Protein AF-A0A162D3U1-F1 (afdb_monomer_lite)

Secondary structure (DSSP, 8-state):
-EEEEETTEEEE------HHHHHHHHHHHHHHHHHHHHHHHHSTT-TTHHHHHHHHHHHHHHHHHHHT--SHHHHHHHHHHHHHHH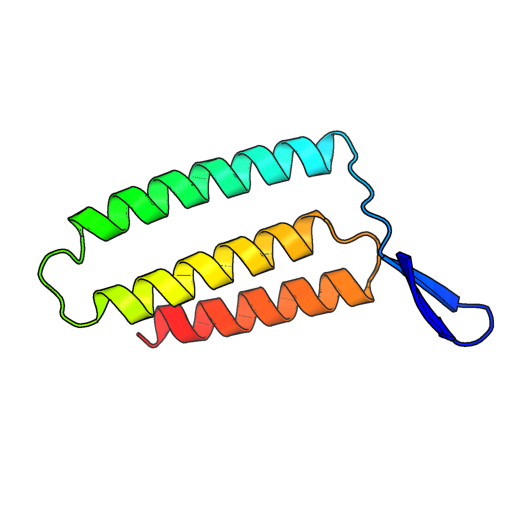HHHHT-

Radius of gyration: 15.91 Å; chains: 1; bounding box: 34×29×45 Å

Sequence (92 aa):
YEWMVLGDLKMEVGFMVDGLTAMMMCVVTFVSLMVHIYTIGYMDEDEGYNRFFAYISLFTFSMLMLVMSNNLLQLFFGWEAVGLVSYLLIGF

InterPro domains:
  IPR001516 NADH-Ubiquinone oxidoreductase (complex I), chain 5 N-terminal [PF00662] (3-53)
  IPR003945 NADH-quinone oxidoreductase, chain 5-like [PTHR42829] (1-92)

pLDDT: mean 77.1, std 12.66, range [47.31, 91.0]

Organism: NCBI:txid35525

Foldseek 3Di:
DQPDDDPPDGPDLDQPPDPVLVVQLVVLVVVLVVVLVVLCVVCVPPPCSVVLSVLSVQLSVLSNQLSRDPDPVSVVSSVVSNVVSVVVNVVD

Structure (mmCIF, N/CA/C/O backbone):
data_AF-A0A162D3U1-F1
#
_entry.id   AF-A0A162D3U1-F1
#
loop_
_atom_site.group_PDB
_atom_site.id
_atom_site.type_symbol
_atom_site.label_atom_id
_atom_site.label_alt_id
_atom_site.label_comp_id
_atom_site.label_asym_id
_atom_site.label_entity_id
_atom_site.label_seq_id
_atom_site.pdbx_PDB_ins_code
_atom_site.Cartn_x
_atom_site.Cartn_y
_atom_site.Cartn_z
_atom_site.occupancy
_atom_site.B_iso_or_equiv
_atom_site.auth_seq_id
_atom_site.auth_comp_id
_atom_site.auth_asym_id
_atom_site.auth_atom_id
_atom_site.pdbx_PDB_model_num
ATOM 1 N N . TYR A 1 1 ? -16.661 -7.931 9.533 1.00 47.31 1 TYR A N 1
ATOM 2 C CA . TYR A 1 1 ? -16.638 -9.401 9.354 1.00 47.31 1 TYR A CA 1
ATOM 3 C C . TYR A 1 1 ? -15.828 -9.977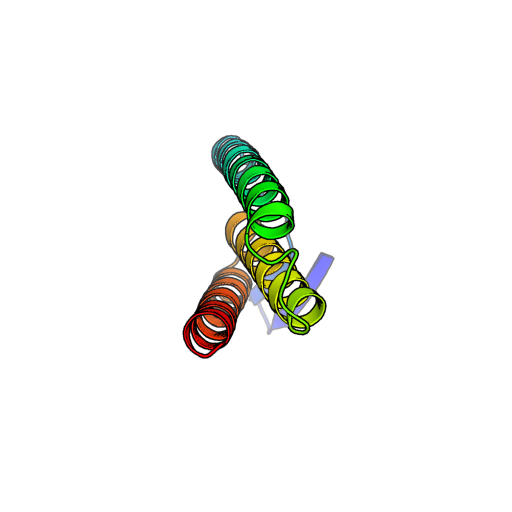 10.510 1.00 47.31 1 TYR A C 1
ATOM 5 O O . TYR A 1 1 ? -14.723 -9.494 10.734 1.00 47.31 1 TYR A O 1
ATOM 13 N N . GLU A 1 2 ? -16.369 -10.922 11.288 1.00 51.56 2 GLU A N 1
ATOM 14 C CA . GLU A 1 2 ? -15.603 -11.611 12.346 1.00 51.56 2 GLU A CA 1
ATOM 15 C C . GLU A 1 2 ? -14.533 -12.483 11.677 1.00 51.56 2 GLU A C 1
ATOM 17 O O . GLU A 1 2 ? -14.857 -13.422 10.954 1.00 51.56 2 GLU A O 1
ATOM 22 N N . TRP A 1 3 ? -13.259 -12.125 11.841 1.00 53.09 3 TRP A N 1
ATOM 23 C CA . TRP A 1 3 ? -12.148 -12.832 11.197 1.00 53.09 3 TRP A CA 1
ATOM 24 C C . TRP A 1 3 ? -11.686 -14.023 12.035 1.00 53.09 3 TRP A C 1
ATOM 26 O O . TRP A 1 3 ? -11.319 -15.058 11.484 1.00 53.09 3 TRP A O 1
ATOM 36 N N . MET A 1 4 ? -11.752 -13.908 13.364 1.00 48.84 4 MET A N 1
ATOM 37 C CA . MET A 1 4 ? -11.444 -15.001 14.284 1.00 48.84 4 MET A CA 1
ATOM 38 C C . MET A 1 4 ? -12.063 -14.727 15.661 1.00 48.84 4 MET A C 1
ATOM 40 O O . MET A 1 4 ? -11.975 -13.611 16.172 1.00 48.84 4 MET A O 1
ATOM 44 N N . VAL A 1 5 ? -12.658 -15.747 16.279 1.00 53.00 5 VAL A N 1
ATOM 45 C CA . VAL A 1 5 ? -13.134 -15.702 17.670 1.00 53.00 5 VAL A CA 1
ATOM 46 C C . VAL A 1 5 ? -12.287 -16.675 18.480 1.00 53.00 5 VAL A C 1
ATOM 48 O O . VAL A 1 5 ? -12.256 -17.869 18.184 1.00 53.00 5 VAL A O 1
ATOM 51 N N . LEU A 1 6 ? -11.573 -16.164 19.482 1.00 55.44 6 LEU A N 1
ATOM 52 C CA . LEU A 1 6 ? -10.697 -16.937 20.363 1.00 55.44 6 LEU A CA 1
ATOM 53 C C . LEU A 1 6 ? -11.198 -16.761 21.804 1.00 55.44 6 LEU A C 1
ATOM 55 O O . LEU A 1 6 ? -10.778 -15.857 22.523 1.00 55.44 6 LEU A O 1
ATOM 59 N N . GLY A 1 7 ? -12.163 -17.593 22.208 1.00 67.56 7 GLY A N 1
ATOM 60 C CA . GLY A 1 7 ? -12.849 -17.448 23.499 1.00 67.56 7 GLY A CA 1
ATOM 61 C C . GLY A 1 7 ? -13.638 -16.133 23.576 1.00 67.56 7 GLY A C 1
ATOM 62 O O . GLY A 1 7 ? -14.496 -15.894 22.732 1.00 67.56 7 GLY A O 1
ATOM 63 N N . ASP A 1 8 ? -13.324 -15.272 24.550 1.00 56.47 8 ASP A N 1
ATOM 64 C CA . ASP A 1 8 ? -13.893 -13.915 24.682 1.00 56.47 8 ASP A CA 1
ATOM 65 C C . ASP A 1 8 ? -13.244 -12.871 23.750 1.00 56.47 8 ASP A C 1
ATOM 67 O O . ASP A 1 8 ? -13.718 -11.738 23.644 1.00 56.47 8 ASP A O 1
ATOM 71 N N . LEU A 1 9 ? -12.153 -13.220 23.059 1.00 49.44 9 LEU A N 1
ATOM 72 C CA . LEU A 1 9 ? -11.443 -12.310 22.163 1.00 49.44 9 LEU A CA 1
ATOM 73 C C . LEU A 1 9 ? -12.058 -12.383 20.761 1.00 49.44 9 LEU A C 1
ATOM 75 O O . LEU A 1 9 ? -11.720 -13.243 19.942 1.00 49.44 9 LEU A O 1
ATOM 79 N N . LYS A 1 10 ? -12.993 -11.471 20.492 1.00 54.19 10 LYS A N 1
ATOM 80 C CA . LYS A 1 10 ? -13.579 -11.271 19.165 1.00 54.19 10 LYS A CA 1
ATOM 81 C C . LYS A 1 10 ? -12.662 -10.387 18.328 1.00 54.19 10 LYS A C 1
ATOM 83 O O . LYS A 1 10 ? -12.616 -9.174 18.514 1.00 54.19 10 LYS A O 1
ATOM 88 N N . MET A 1 11 ? -11.917 -10.990 17.405 1.00 52.78 11 MET A N 1
ATOM 89 C CA . MET A 1 11 ? -11.133 -10.251 16.416 1.00 52.78 11 MET A CA 1
ATOM 90 C C . MET A 1 11 ? -12.032 -9.929 15.224 1.00 52.78 11 MET A C 1
ATOM 92 O O . MET A 1 11 ? -12.116 -10.663 14.235 1.00 52.78 11 MET A O 1
ATOM 96 N N . GLU A 1 12 ? -12.755 -8.821 15.345 1.00 55.22 12 GLU A N 1
ATOM 97 C CA . GLU A 1 12 ? -13.566 -8.273 14.265 1.00 55.22 12 GLU A CA 1
ATOM 98 C C . GLU A 1 12 ? -12.672 -7.496 13.298 1.00 55.22 12 GLU A C 1
ATOM 100 O O . GLU A 1 12 ? -12.064 -6.502 13.686 1.00 55.22 12 GLU A O 1
ATOM 105 N N . VAL A 1 13 ? -12.617 -7.889 12.01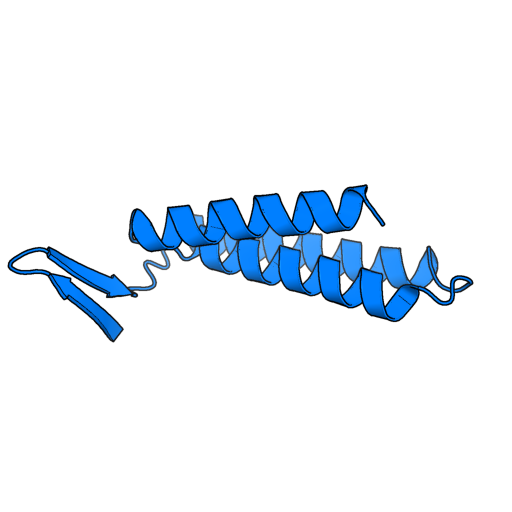9 1.00 52.62 13 VAL A N 1
ATOM 106 C CA . VAL A 1 13 ? -12.158 -6.973 10.960 1.00 52.62 13 VAL A CA 1
ATOM 107 C C . VAL A 1 13 ? -13.252 -5.921 10.823 1.00 52.62 13 VAL A C 1
ATOM 109 O O . VAL A 1 13 ? -14.229 -6.077 10.078 1.00 52.62 13 VAL A O 1
ATOM 112 N N . GLY A 1 14 ? -13.145 -4.909 11.675 1.00 49.75 14 GLY A N 1
ATOM 113 C CA . GLY A 1 14 ? -13.953 -3.708 11.671 1.00 49.75 14 GLY A CA 1
ATOM 114 C C . GLY A 1 14 ? -13.120 -2.609 11.049 1.00 49.75 14 GLY A C 1
ATOM 115 O O . GLY A 1 14 ? -12.106 -2.227 11.611 1.00 49.75 14 GLY A O 1
ATOM 116 N N . PHE A 1 15 ? -13.526 -2.105 9.893 1.00 53.09 15 PHE A N 1
ATOM 117 C CA . PHE A 1 15 ? -12.938 -0.895 9.340 1.00 53.09 15 PHE A CA 1
ATOM 118 C C . PHE A 1 15 ? -13.407 0.281 10.204 1.00 53.09 15 PHE A C 1
ATOM 120 O O . PHE A 1 15 ? -14.494 0.814 9.977 1.00 53.09 15 PHE A O 1
ATOM 127 N N . MET A 1 16 ? -12.636 0.664 11.227 1.00 54.31 16 MET A N 1
ATOM 128 C CA . MET A 1 16 ? -12.867 1.939 11.910 1.00 54.31 16 MET A CA 1
ATOM 129 C C . MET A 1 16 ? -12.318 3.052 11.026 1.00 54.31 16 MET A C 1
ATOM 131 O O . MET A 1 16 ? -11.176 3.478 11.146 1.00 54.31 16 MET A O 1
ATOM 135 N N . VAL A 1 17 ? -13.153 3.495 10.090 1.00 59.31 17 VAL A N 1
ATOM 136 C CA . VAL A 1 17 ? -12.884 4.690 9.295 1.00 59.31 17 VAL A CA 1
ATOM 137 C C . VAL A 1 17 ? -13.269 5.895 10.145 1.00 59.31 17 VAL A C 1
ATOM 139 O O . VAL A 1 17 ? -14.390 6.396 10.070 1.00 59.31 17 VAL A O 1
ATOM 142 N N . ASP A 1 18 ? -12.350 6.322 11.006 1.00 69.44 18 ASP A N 1
ATOM 143 C CA . ASP A 1 18 ? -12.447 7.614 11.676 1.00 69.44 18 ASP A CA 1
ATOM 144 C C . ASP A 1 18 ? -11.927 8.741 10.759 1.00 69.44 18 ASP A C 1
ATOM 146 O O . ASP A 1 18 ? -11.353 8.505 9.689 1.00 69.44 18 ASP A O 1
ATOM 150 N N . GLY A 1 19 ? -12.151 9.999 11.150 1.00 74.38 19 GLY A N 1
ATOM 151 C CA . GLY A 1 19 ? -11.714 11.152 10.353 1.00 74.38 19 GLY A CA 1
ATOM 152 C C . GLY A 1 19 ? -10.195 11.196 10.127 1.00 74.38 19 GLY A C 1
ATOM 153 O O . GLY A 1 19 ? -9.743 11.666 9.083 1.00 74.38 19 GLY A O 1
ATOM 154 N N . LEU A 1 20 ? -9.410 10.660 11.068 1.00 80.62 20 LEU A N 1
ATOM 155 C CA . LEU A 1 20 ? -7.953 10.581 10.975 1.00 80.62 20 LEU A CA 1
ATOM 156 C C . LEU A 1 20 ? -7.511 9.540 9.934 1.00 80.62 20 LEU A C 1
ATOM 158 O O . LEU A 1 20 ? -6.699 9.839 9.062 1.00 80.62 20 LEU A O 1
ATOM 162 N N . THR A 1 21 ? -8.096 8.347 9.976 1.00 78.81 21 THR A N 1
ATOM 163 C CA . THR A 1 21 ? -7.885 7.239 9.036 1.00 78.81 21 THR A CA 1
ATOM 164 C C . THR A 1 21 ? -8.275 7.656 7.625 1.00 78.81 21 THR A C 1
ATOM 166 O O . THR A 1 21 ? -7.518 7.421 6.685 1.00 78.81 21 THR A O 1
ATOM 169 N N . ALA A 1 22 ? -9.409 8.345 7.459 1.00 81.06 22 ALA A N 1
ATOM 170 C CA . ALA A 1 22 ? -9.832 8.877 6.164 1.00 81.06 22 ALA A CA 1
ATOM 171 C C . ALA A 1 22 ? -8.808 9.866 5.583 1.00 81.06 22 ALA A C 1
ATOM 173 O O . ALA A 1 22 ? -8.436 9.757 4.413 1.00 81.06 22 ALA A O 1
ATOM 174 N N . MET A 1 23 ? -8.294 10.787 6.406 1.00 87.56 23 MET A N 1
ATOM 175 C CA . MET A 1 23 ? -7.244 11.720 5.989 1.00 87.56 23 MET A CA 1
ATOM 176 C C . MET A 1 23 ? -5.951 10.986 5.607 1.00 87.56 23 MET A C 1
ATOM 178 O O . MET A 1 23 ? -5.370 11.277 4.562 1.00 87.56 23 MET A O 1
ATOM 182 N N . MET A 1 24 ? -5.528 10.001 6.402 1.00 86.31 24 MET A N 1
ATOM 183 C CA . MET A 1 24 ? -4.326 9.208 6.125 1.00 86.31 24 MET A CA 1
ATOM 184 C C . MET A 1 24 ? -4.464 8.373 4.846 1.00 86.31 24 MET A C 1
ATOM 186 O O . MET A 1 24 ? -3.526 8.324 4.054 1.00 86.31 24 MET A O 1
ATOM 190 N N . MET A 1 25 ? -5.635 7.788 4.576 1.00 86.12 25 MET A N 1
ATOM 191 C CA . MET A 1 25 ? -5.907 7.091 3.311 1.00 86.12 25 MET A CA 1
ATOM 192 C C . MET A 1 25 ? -5.806 8.032 2.106 1.00 86.12 25 MET A C 1
ATOM 194 O O . MET A 1 25 ? -5.186 7.671 1.104 1.00 86.12 25 MET A O 1
ATOM 198 N N . CYS A 1 26 ? -6.351 9.250 2.195 1.00 87.75 26 CYS A N 1
ATOM 199 C CA . CYS A 1 26 ? -6.214 10.255 1.136 1.00 87.75 26 CYS A CA 1
ATOM 200 C C . CYS A 1 26 ? -4.744 10.613 0.876 1.00 87.75 26 CYS A C 1
ATOM 202 O O . CYS A 1 26 ? -4.323 10.674 -0.276 1.00 87.75 26 CYS A O 1
ATOM 204 N N . VAL A 1 27 ? -3.940 10.800 1.926 1.00 90.56 27 VAL A N 1
ATOM 205 C CA . VAL A 1 27 ? -2.507 11.100 1.776 1.00 90.56 27 VAL A CA 1
ATOM 206 C C . VAL A 1 27 ? -1.760 9.923 1.145 1.00 90.56 27 VAL A C 1
ATOM 208 O O . VAL A 1 27 ? -1.020 10.118 0.184 1.00 90.56 27 VAL A O 1
ATOM 211 N N . VAL A 1 28 ? -1.979 8.699 1.634 1.00 89.88 28 VAL A N 1
ATOM 212 C CA . VAL A 1 28 ? -1.298 7.496 1.126 1.00 89.88 28 VAL A CA 1
ATOM 213 C C . VAL A 1 28 ? -1.646 7.241 -0.338 1.00 89.88 28 VAL A C 1
ATOM 215 O O . VAL A 1 28 ? -0.749 6.996 -1.140 1.00 89.88 28 VAL A O 1
ATOM 218 N N . THR A 1 29 ? -2.923 7.333 -0.711 1.00 88.31 29 THR A N 1
ATOM 219 C CA . THR A 1 29 ? -3.359 7.152 -2.107 1.00 88.31 29 THR A CA 1
ATOM 220 C C . THR A 1 29 ? -2.820 8.247 -3.026 1.00 88.31 29 THR A C 1
ATOM 222 O O . THR A 1 29 ? -2.388 7.942 -4.135 1.00 88.31 29 THR A O 1
ATOM 225 N N . PHE A 1 30 ? -2.768 9.500 -2.566 1.00 91.00 30 PHE A N 1
ATOM 226 C CA . PHE A 1 30 ? -2.235 10.611 -3.354 1.00 91.00 30 PHE A CA 1
ATOM 227 C C . PHE A 1 30 ? -0.725 10.489 -3.592 1.00 91.00 30 PHE A C 1
ATOM 229 O O . PHE A 1 30 ? -0.264 10.582 -4.729 1.00 91.00 30 PHE A O 1
ATOM 236 N N . VAL A 1 31 ? 0.047 10.216 -2.535 1.00 91.00 31 VAL A N 1
ATOM 237 C CA . VAL A 1 31 ? 1.498 9.996 -2.639 1.00 91.00 31 VAL A CA 1
ATOM 238 C C . VAL A 1 31 ? 1.789 8.758 -3.484 1.00 91.00 31 VAL A C 1
ATOM 240 O O . VAL A 1 31 ? 2.635 8.815 -4.371 1.00 91.00 31 VAL A O 1
ATOM 243 N N . SER A 1 32 ? 1.045 7.668 -3.271 1.00 88.31 32 SER A N 1
ATOM 244 C CA . SER A 1 32 ? 1.116 6.457 -4.094 1.00 88.31 32 SER A CA 1
ATOM 245 C C . SER A 1 32 ? 0.942 6.773 -5.577 1.00 88.31 32 SER A C 1
ATOM 247 O O . SER A 1 32 ? 1.759 6.352 -6.392 1.00 88.31 32 SER A O 1
ATOM 249 N N . LEU A 1 33 ? -0.082 7.546 -5.939 1.00 88.06 33 LEU A N 1
ATOM 250 C CA . LEU A 1 33 ? -0.361 7.899 -7.328 1.00 88.06 33 LEU A CA 1
ATOM 251 C C . LEU A 1 33 ? 0.778 8.718 -7.948 1.00 88.06 33 LEU A C 1
ATOM 253 O O . LEU A 1 33 ? 1.190 8.430 -9.071 1.00 88.06 33 LEU A O 1
ATOM 257 N N . MET A 1 34 ? 1.336 9.687 -7.214 1.00 88.31 34 MET A N 1
ATOM 258 C CA . MET A 1 34 ? 2.503 10.444 -7.683 1.00 88.31 34 MET A CA 1
ATOM 259 C C . MET A 1 34 ? 3.730 9.548 -7.882 1.00 88.31 34 MET A C 1
ATOM 261 O O . MET A 1 34 ? 4.414 9.686 -8.895 1.00 88.31 34 MET A O 1
ATOM 265 N N . VAL A 1 35 ? 3.992 8.618 -6.957 1.00 88.12 35 VAL A N 1
ATOM 266 C CA . VAL A 1 35 ? 5.110 7.668 -7.069 1.00 88.12 35 VAL A CA 1
ATOM 267 C C . VAL A 1 35 ? 4.924 6.761 -8.284 1.00 88.12 35 VAL A C 1
ATOM 269 O O . VAL A 1 35 ? 5.858 6.625 -9.064 1.00 88.12 35 VAL A O 1
ATOM 272 N N . HIS A 1 36 ? 3.722 6.221 -8.510 1.00 85.38 36 HIS A N 1
ATOM 273 C CA . HIS A 1 36 ? 3.442 5.383 -9.681 1.00 85.38 36 HIS A CA 1
ATOM 274 C C . HIS A 1 36 ? 3.683 6.137 -10.998 1.00 85.38 36 HIS A C 1
ATOM 276 O O . HIS A 1 36 ? 4.348 5.608 -11.889 1.00 85.38 36 HIS A O 1
ATOM 282 N N . ILE A 1 37 ? 3.210 7.385 -11.112 1.00 85.81 37 ILE A N 1
ATOM 283 C CA . ILE A 1 37 ? 3.448 8.220 -12.303 1.00 85.81 37 ILE A CA 1
ATOM 284 C C . ILE A 1 37 ? 4.942 8.497 -12.489 1.00 85.81 37 ILE A C 1
ATOM 286 O O . ILE A 1 37 ? 5.456 8.381 -13.599 1.00 85.81 37 ILE A O 1
ATOM 290 N N . TYR A 1 38 ? 5.649 8.827 -11.407 1.00 85.62 38 TYR A N 1
ATOM 291 C CA . TYR A 1 38 ? 7.090 9.067 -11.451 1.00 85.62 38 TYR A CA 1
ATOM 292 C C . TYR A 1 38 ? 7.857 7.829 -11.933 1.00 85.62 38 TYR A C 1
ATOM 294 O O . TYR A 1 38 ? 8.761 7.940 -12.758 1.00 85.62 38 TYR A O 1
ATOM 302 N N . THR A 1 39 ? 7.465 6.639 -11.479 1.00 80.38 39 THR A N 1
ATOM 303 C CA . THR A 1 39 ? 8.145 5.394 -11.852 1.00 80.38 39 THR A CA 1
ATOM 304 C C . THR A 1 39 ? 7.937 4.976 -13.298 1.00 80.38 39 THR A C 1
ATOM 306 O O . THR A 1 39 ? 8.842 4.366 -13.857 1.00 80.38 39 THR A O 1
ATOM 309 N N . ILE A 1 40 ? 6.818 5.359 -13.926 1.00 79.75 40 ILE A N 1
ATOM 310 C CA . ILE A 1 40 ? 6.614 5.165 -15.372 1.00 79.75 40 ILE A CA 1
ATOM 311 C C . ILE A 1 40 ? 7.690 5.917 -16.159 1.00 79.75 40 ILE A C 1
ATOM 313 O O . ILE A 1 40 ? 8.288 5.350 -17.060 1.00 79.75 40 ILE A O 1
ATOM 317 N N . GLY A 1 41 ? 7.970 7.174 -15.800 1.00 78.75 41 GLY A N 1
ATOM 318 C CA . GLY A 1 41 ? 8.989 7.971 -16.490 1.00 78.75 41 GLY A CA 1
ATOM 319 C C . GLY A 1 41 ? 10.431 7.623 -16.104 1.00 78.75 41 GLY A C 1
ATOM 320 O O . GLY A 1 41 ? 11.335 7.826 -16.904 1.00 78.75 41 GLY A O 1
ATOM 321 N N . TYR A 1 42 ? 10.663 7.121 -14.888 1.00 79.38 42 TYR A N 1
ATOM 322 C CA . TYR A 1 42 ? 12.009 6.796 -14.402 1.00 79.38 42 TYR A CA 1
ATOM 323 C C . TYR A 1 42 ? 12.519 5.431 -14.891 1.00 79.38 42 TYR A C 1
ATOM 325 O O . TYR A 1 42 ? 13.714 5.288 -15.122 1.00 79.38 42 TYR A O 1
ATOM 333 N N . MET A 1 43 ? 11.632 4.440 -15.047 1.00 72.88 43 MET A N 1
ATOM 334 C CA . MET A 1 43 ? 11.987 3.073 -15.467 1.00 72.88 43 MET A CA 1
ATOM 335 C C . MET A 1 43 ? 11.502 2.720 -16.880 1.00 72.88 43 MET A C 1
ATOM 337 O O . MET A 1 43 ? 11.373 1.542 -17.202 1.00 72.88 43 MET A O 1
ATOM 341 N N . ASP A 1 44 ? 11.250 3.724 -17.724 1.00 68.12 44 ASP A N 1
ATOM 342 C CA . ASP A 1 44 ? 10.800 3.537 -19.114 1.00 68.12 44 ASP A CA 1
ATOM 343 C C . ASP A 1 44 ? 11.798 2.708 -19.952 1.00 68.12 44 ASP A C 1
ATOM 345 O O . ASP A 1 44 ? 11.414 2.009 -20.886 1.00 68.12 44 ASP A O 1
ATOM 349 N N . GLU A 1 45 ? 13.083 2.731 -19.583 1.00 65.75 45 GLU A N 1
ATOM 350 C CA . GLU A 1 45 ? 14.166 2.050 -20.306 1.00 65.75 45 GLU A CA 1
ATOM 351 C C . GLU A 1 45 ? 14.599 0.703 -19.685 1.00 65.75 45 GLU A C 1
ATOM 353 O O . GLU A 1 45 ? 15.518 0.068 -20.203 1.00 65.75 45 GLU A O 1
ATOM 358 N N . ASP A 1 46 ? 13.954 0.236 -18.605 1.00 73.69 46 ASP A N 1
ATOM 359 C CA . ASP A 1 46 ? 14.398 -0.939 -17.836 1.00 73.69 46 ASP A CA 1
ATOM 360 C C . ASP A 1 46 ? 13.427 -2.135 -17.941 1.00 73.69 46 ASP A C 1
ATOM 362 O O . ASP A 1 46 ? 12.241 -2.049 -17.606 1.00 73.69 46 ASP A O 1
ATOM 366 N N . GLU A 1 47 ? 13.932 -3.315 -18.330 1.00 67.12 47 GLU A N 1
ATOM 367 C C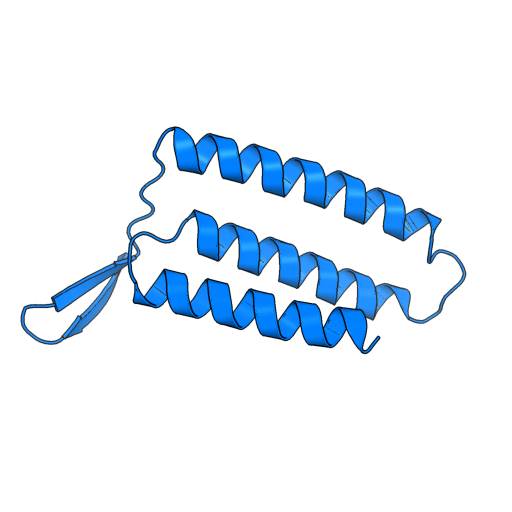A . GLU A 1 47 ? 13.128 -4.549 -18.492 1.00 67.12 47 GLU A CA 1
ATOM 368 C C . GLU A 1 47 ? 12.472 -5.027 -17.175 1.00 67.12 47 GLU A C 1
ATOM 370 O O . GLU A 1 47 ? 11.532 -5.828 -17.169 1.00 67.12 47 GLU A O 1
ATOM 375 N N . GLY A 1 48 ? 12.947 -4.514 -16.036 1.00 72.00 48 GLY A N 1
ATOM 376 C CA . GLY A 1 48 ? 12.448 -4.808 -14.695 1.00 72.00 48 GLY A CA 1
ATOM 377 C C . GLY A 1 48 ? 11.142 -4.106 -14.298 1.00 72.00 48 GLY A C 1
ATOM 378 O O . GLY A 1 48 ? 10.613 -4.407 -13.221 1.00 72.00 48 GLY A O 1
ATOM 379 N N . TYR A 1 49 ? 10.593 -3.225 -15.142 1.00 76.69 49 TYR A N 1
ATOM 380 C CA . TYR A 1 49 ? 9.438 -2.366 -14.836 1.00 76.69 49 TYR A CA 1
ATOM 381 C C . TYR A 1 49 ? 8.256 -3.104 -14.177 1.00 76.69 49 TYR A C 1
ATOM 383 O O . TYR A 1 49 ? 7.740 -2.676 -13.144 1.00 76.69 49 TYR A O 1
ATOM 391 N N . ASN A 1 50 ? 7.870 -4.273 -14.701 1.00 78.25 50 ASN A N 1
ATOM 392 C CA . ASN A 1 50 ? 6.733 -5.044 -14.179 1.00 78.25 50 ASN A CA 1
ATOM 393 C C . ASN A 1 50 ? 6.927 -5.515 -12.726 1.00 78.25 50 ASN A C 1
ATOM 395 O O . ASN A 1 50 ? 5.964 -5.581 -11.960 1.00 78.25 50 ASN A O 1
ATOM 399 N N . ARG A 1 51 ? 8.164 -5.848 -12.330 1.00 80.62 51 ARG A N 1
ATOM 400 C CA . ARG A 1 51 ? 8.477 -6.297 -10.962 1.00 8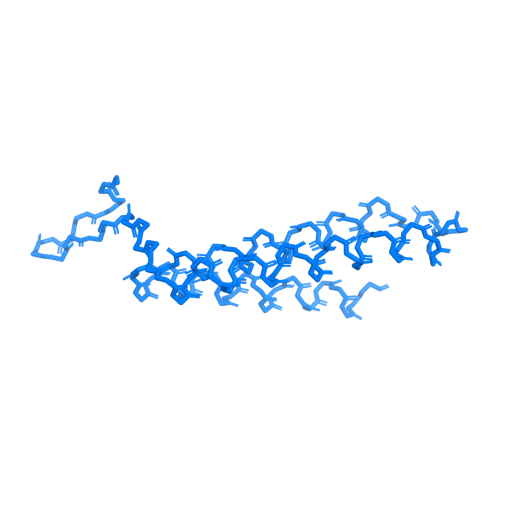0.62 51 ARG A CA 1
ATOM 401 C C . ARG A 1 51 ? 8.454 -5.123 -9.993 1.00 80.62 51 ARG A C 1
ATOM 403 O O . ARG A 1 51 ? 7.858 -5.232 -8.925 1.00 80.62 51 ARG A O 1
ATOM 410 N N . PHE A 1 52 ? 9.042 -3.998 -10.392 1.00 81.06 52 PHE A N 1
ATOM 411 C CA . PHE A 1 52 ? 9.065 -2.785 -9.582 1.00 81.06 52 PHE A CA 1
ATOM 412 C C . PHE A 1 52 ? 7.657 -2.213 -9.370 1.00 81.06 52 PHE A C 1
ATOM 414 O O . PHE A 1 52 ? 7.270 -1.892 -8.245 1.00 81.06 52 PHE A O 1
ATOM 421 N N . PHE A 1 53 ? 6.844 -2.199 -10.430 1.00 82.00 53 PHE A N 1
ATOM 422 C CA . PHE A 1 53 ? 5.441 -1.796 -10.366 1.00 82.00 53 PHE A CA 1
ATOM 423 C C . PHE A 1 53 ? 4.630 -2.681 -9.409 1.00 82.00 53 PHE A C 1
ATOM 425 O O . PHE A 1 53 ? 3.867 -2.172 -8.583 1.00 82.00 53 PHE A O 1
ATOM 432 N N . ALA A 1 54 ? 4.834 -4.004 -9.464 1.00 84.88 54 ALA A N 1
ATOM 433 C CA . ALA A 1 54 ? 4.195 -4.935 -8.541 1.00 84.88 54 ALA A CA 1
ATOM 434 C C . ALA A 1 54 ? 4.596 -4.663 -7.082 1.00 84.88 54 ALA A C 1
ATOM 436 O O . ALA A 1 54 ? 3.725 -4.656 -6.214 1.00 84.88 54 ALA A O 1
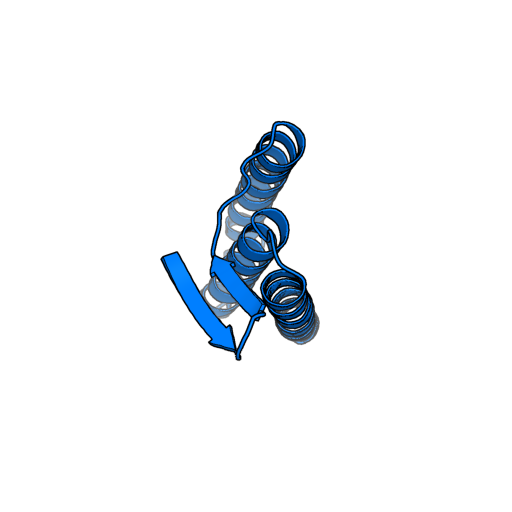ATOM 437 N N . TYR A 1 55 ? 5.875 -4.384 -6.801 1.00 85.69 55 TYR A N 1
ATOM 438 C CA . TYR A 1 55 ? 6.336 -4.075 -5.444 1.00 85.69 55 TYR A CA 1
ATOM 439 C C . TYR A 1 55 ? 5.756 -2.768 -4.899 1.00 85.69 55 TYR A C 1
ATOM 441 O O . TYR A 1 55 ? 5.289 -2.750 -3.762 1.00 85.69 55 TYR A O 1
ATOM 449 N N . ILE A 1 56 ? 5.700 -1.697 -5.692 1.00 88.00 56 ILE A N 1
ATOM 450 C CA . ILE A 1 56 ? 5.090 -0.429 -5.252 1.00 88.00 56 ILE A CA 1
ATOM 451 C C . ILE A 1 56 ? 3.584 -0.596 -5.031 1.00 88.00 56 ILE A C 1
ATOM 453 O O . ILE A 1 56 ? 3.045 -0.134 -4.023 1.00 88.00 56 ILE A O 1
ATOM 457 N N . SER A 1 57 ? 2.895 -1.316 -5.917 1.00 86.00 57 SER A N 1
ATOM 458 C CA . SER A 1 57 ? 1.478 -1.640 -5.723 1.00 86.00 57 SER A CA 1
ATOM 459 C C . SER A 1 57 ? 1.261 -2.406 -4.411 1.00 86.00 57 SER A C 1
ATOM 461 O O . SER A 1 57 ? 0.380 -2.050 -3.624 1.00 86.00 57 SER A O 1
ATOM 463 N N . LEU A 1 58 ? 2.114 -3.391 -4.111 1.00 87.25 58 LEU A N 1
ATOM 464 C CA . LEU A 1 58 ? 2.050 -4.163 -2.865 1.00 87.25 58 LEU A CA 1
ATOM 465 C C . LEU A 1 58 ? 2.365 -3.306 -1.633 1.00 87.25 58 LEU A C 1
ATOM 467 O O . LEU A 1 58 ? 1.722 -3.466 -0.600 1.00 87.25 58 LEU A O 1
ATOM 471 N N . PHE A 1 59 ? 3.292 -2.351 -1.746 1.00 88.00 59 PHE A N 1
ATOM 472 C CA . PHE A 1 59 ? 3.601 -1.393 -0.682 1.00 88.00 59 PHE A CA 1
ATOM 473 C C . PHE A 1 59 ? 2.366 -0.568 -0.320 1.00 88.00 59 PHE A C 1
ATOM 475 O O . PHE A 1 59 ? 2.009 -0.423 0.848 1.00 88.00 59 PHE A O 1
ATOM 482 N N . THR A 1 60 ? 1.676 -0.062 -1.338 1.00 88.12 60 THR A N 1
ATOM 483 C CA . THR A 1 60 ? 0.515 0.814 -1.149 1.00 88.12 60 THR A CA 1
ATOM 484 C C . THR A 1 60 ? -0.686 0.048 -0.610 1.00 88.12 60 THR A C 1
ATOM 486 O O . THR A 1 60 ? -1.383 0.554 0.267 1.00 88.12 60 THR A O 1
ATOM 489 N N . PHE A 1 61 ? -0.864 -1.207 -1.030 1.00 87.56 61 PHE A N 1
ATOM 490 C CA . PHE A 1 61 ? -1.839 -2.118 -0.438 1.00 87.56 61 PHE A CA 1
ATOM 491 C C . PHE A 1 61 ? -1.556 -2.381 1.048 1.00 87.56 61 PHE A C 1
ATOM 493 O O . PHE A 1 61 ? -2.448 -2.210 1.880 1.00 87.56 61 PHE A O 1
ATOM 500 N N . SER A 1 62 ? -0.315 -2.729 1.401 1.00 87.62 62 SER A N 1
ATOM 501 C CA . SER A 1 62 ? 0.088 -2.966 2.793 1.00 87.62 62 SER A CA 1
ATOM 502 C C . SER A 1 62 ? -0.104 -1.722 3.662 1.00 87.62 62 SER A C 1
ATOM 504 O O . SER A 1 62 ? -0.606 -1.819 4.782 1.00 87.62 62 SER A O 1
ATOM 506 N N . MET A 1 63 ? 0.211 -0.537 3.131 1.00 87.50 63 MET A N 1
ATOM 507 C CA . MET A 1 63 ? 0.031 0.726 3.847 1.00 87.50 63 MET A CA 1
ATOM 508 C C . MET A 1 63 ? -1.449 1.062 4.074 1.00 87.50 63 MET A C 1
ATOM 510 O O . MET A 1 63 ? -1.825 1.490 5.165 1.00 87.50 63 MET A O 1
ATOM 514 N N . LEU A 1 64 ? -2.316 0.816 3.087 1.00 85.19 64 LEU A N 1
ATOM 515 C CA . LEU A 1 64 ? -3.765 0.965 3.255 1.00 85.19 64 LEU A CA 1
ATOM 516 C C . LEU A 1 64 ? -4.321 -0.031 4.279 1.00 85.19 64 LEU A C 1
ATOM 518 O O . LEU A 1 64 ? -5.146 0.343 5.109 1.00 85.19 64 LEU A O 1
ATOM 522 N N . MET A 1 65 ? -3.847 -1.279 4.264 1.00 82.56 65 MET A N 1
ATOM 523 C CA . MET A 1 65 ? -4.255 -2.304 5.229 1.00 82.56 65 MET A CA 1
ATOM 524 C C . MET A 1 65 ? -3.860 -1.947 6.668 1.00 82.56 65 MET A C 1
ATOM 526 O O . MET A 1 65 ? -4.637 -2.211 7.589 1.00 82.56 65 MET A O 1
ATOM 530 N N . LEU A 1 66 ? -2.691 -1.319 6.846 1.00 84.38 66 LEU A N 1
ATOM 531 C CA . LEU A 1 66 ? -2.202 -0.811 8.128 1.00 84.38 66 LEU A CA 1
ATOM 532 C C . LEU A 1 66 ? -3.065 0.349 8.630 1.00 84.38 66 LEU A C 1
ATOM 534 O O . LEU A 1 66 ? -3.513 0.320 9.772 1.00 84.38 66 LEU A O 1
ATOM 538 N N . VAL A 1 67 ? -3.339 1.342 7.780 1.00 83.56 67 VAL A N 1
ATOM 539 C CA . VAL A 1 67 ? -4.147 2.514 8.159 1.00 83.56 67 VAL A CA 1
ATOM 540 C C . VAL A 1 67 ? -5.587 2.118 8.491 1.00 83.56 67 VAL A C 1
ATOM 542 O O . VAL A 1 67 ? -6.154 2.640 9.439 1.00 83.56 67 VAL A O 1
ATOM 545 N N . MET A 1 68 ? -6.162 1.151 7.773 1.00 75.94 68 MET A N 1
ATOM 546 C CA . MET A 1 68 ? -7.501 0.612 8.053 1.00 75.94 68 MET A CA 1
ATOM 547 C C . MET A 1 68 ? -7.549 -0.354 9.246 1.00 75.94 68 MET A C 1
ATOM 549 O O . MET A 1 68 ? -8.605 -0.923 9.539 1.00 75.94 68 MET A O 1
ATOM 553 N N . SER A 1 69 ? -6.416 -0.607 9.900 1.00 74.38 69 SER A N 1
ATOM 554 C CA . SER A 1 69 ? -6.348 -1.577 10.977 1.00 74.38 69 SER A CA 1
ATOM 555 C C . SER A 1 69 ? -7.004 -1.074 12.252 1.00 74.38 69 SER A C 1
ATOM 557 O O . SER A 1 69 ? -6.586 -0.084 12.842 1.00 74.38 69 SER A O 1
ATOM 559 N N . ASN A 1 70 ? -7.969 -1.850 12.733 1.00 71.88 70 ASN A N 1
ATOM 560 C CA . ASN A 1 70 ? -8.661 -1.599 13.993 1.00 71.88 70 ASN A CA 1
ATOM 561 C C . ASN A 1 70 ? -8.221 -2.543 15.130 1.00 71.88 70 ASN A C 1
ATOM 563 O O . ASN A 1 70 ? -8.570 -2.341 16.286 1.00 71.88 70 ASN A O 1
ATOM 567 N N . ASN A 1 71 ? -7.425 -3.573 14.824 1.00 74.50 71 ASN A N 1
ATOM 568 C CA . ASN A 1 71 ? -6.927 -4.529 15.816 1.00 74.50 71 ASN A CA 1
ATOM 569 C C . ASN A 1 71 ? -5.404 -4.616 15.774 1.00 74.50 71 ASN A C 1
ATOM 571 O O . ASN A 1 71 ? -4.796 -4.498 14.710 1.00 74.50 71 ASN A O 1
ATOM 575 N N . LEU A 1 72 ? -4.788 -4.938 16.916 1.00 77.00 72 LEU A N 1
ATOM 576 C CA . LEU A 1 72 ? -3.339 -5.164 17.010 1.00 77.00 72 LEU A CA 1
ATOM 577 C C . LEU A 1 72 ? -2.841 -6.209 16.005 1.00 77.00 72 LEU A C 1
ATOM 579 O O . LEU A 1 72 ? -1.757 -6.056 15.457 1.00 77.00 72 LEU A O 1
ATOM 583 N N . LEU A 1 73 ? -3.641 -7.240 15.720 1.00 77.75 73 LEU A N 1
ATOM 584 C CA . LEU A 1 73 ? -3.252 -8.295 14.788 1.00 77.75 73 LEU A CA 1
ATOM 585 C C . LEU A 1 73 ? -3.226 -7.809 13.331 1.00 77.75 73 LEU A C 1
ATOM 587 O O . LEU A 1 73 ? -2.264 -8.077 12.615 1.00 77.75 73 LEU A O 1
ATOM 591 N N . GLN A 1 74 ? -4.234 -7.047 12.897 1.00 76.56 74 GLN A N 1
ATOM 592 C CA . GLN A 1 74 ? -4.246 -6.461 11.553 1.00 76.56 74 GLN A CA 1
ATOM 593 C C . GLN A 1 74 ? -3.154 -5.384 11.408 1.00 76.56 74 GLN A C 1
ATOM 595 O O . GLN A 1 74 ? -2.555 -5.264 10.339 1.00 76.56 74 GLN A O 1
ATOM 600 N N . LEU A 1 75 ? -2.825 -4.674 12.494 1.00 83.56 75 LEU A N 1
ATOM 601 C CA . LEU A 1 75 ? -1.769 -3.664 12.510 1.00 83.56 75 LEU A CA 1
ATOM 602 C C . LEU A 1 75 ? -0.402 -4.334 12.393 1.00 83.56 75 LEU A C 1
ATOM 604 O O . LEU A 1 75 ? 0.416 -3.903 11.591 1.00 83.56 75 LEU A O 1
ATOM 608 N N . PHE A 1 76 ? -0.188 -5.424 13.131 1.00 84.44 76 PHE A N 1
ATOM 609 C CA . PHE A 1 76 ? 1.019 -6.237 13.037 1.00 84.44 76 PHE A CA 1
ATOM 610 C C . PHE A 1 76 ? 1.193 -6.833 11.636 1.00 84.44 76 PHE A C 1
ATOM 612 O O . PHE A 1 76 ? 2.272 -6.748 11.060 1.00 84.44 76 PHE A O 1
ATOM 619 N N . PHE A 1 77 ? 0.121 -7.364 11.042 1.00 84.06 77 PHE A N 1
ATOM 620 C CA . PHE A 1 77 ? 0.175 -7.889 9.679 1.00 84.06 77 PHE A CA 1
ATOM 621 C C . PHE A 1 77 ? 0.533 -6.805 8.651 1.00 84.06 77 PHE A C 1
ATOM 623 O O . PHE A 1 77 ? 1.421 -7.010 7.826 1.00 84.06 77 PHE A O 1
ATOM 630 N N . GLY A 1 78 ? -0.120 -5.639 8.719 1.00 85.56 78 GLY A N 1
ATOM 631 C CA . GLY A 1 78 ? 0.200 -4.503 7.852 1.00 85.56 78 GLY A CA 1
ATOM 632 C C . GLY A 1 78 ? 1.636 -4.012 8.045 1.00 85.56 78 GLY A C 1
ATOM 633 O O . GLY A 1 78 ? 2.329 -3.737 7.069 1.00 85.56 78 GLY A O 1
ATOM 634 N N . TRP A 1 79 ? 2.110 -3.963 9.291 1.00 87.38 79 TRP A N 1
ATOM 635 C CA . TRP A 1 79 ? 3.474 -3.562 9.638 1.00 87.38 79 TRP A CA 1
ATOM 636 C C . TRP A 1 79 ? 4.530 -4.490 9.025 1.00 87.38 79 TRP A C 1
ATOM 638 O O . TRP A 1 79 ? 5.441 -4.024 8.341 1.00 87.38 79 TRP A O 1
ATOM 648 N N . GLU A 1 80 ? 4.391 -5.803 9.219 1.00 90.62 80 GLU A N 1
ATOM 649 C CA . GLU A 1 80 ? 5.314 -6.800 8.663 1.00 90.62 80 GLU A CA 1
ATOM 650 C C . GLU A 1 80 ? 5.296 -6.791 7.129 1.00 90.62 80 GLU A C 1
ATOM 652 O O . GLU A 1 80 ? 6.347 -6.848 6.488 1.00 90.62 80 GLU A O 1
ATOM 657 N N . ALA A 1 81 ? 4.114 -6.646 6.521 1.00 88.44 81 ALA A N 1
ATOM 658 C CA . ALA A 1 81 ? 3.978 -6.572 5.070 1.00 88.44 81 ALA A CA 1
ATOM 659 C C . ALA A 1 81 ? 4.681 -5.334 4.482 1.00 88.44 81 ALA A C 1
ATOM 661 O O . ALA A 1 81 ? 5.357 -5.442 3.458 1.00 88.44 81 ALA A O 1
ATOM 662 N N . VAL A 1 82 ? 4.589 -4.170 5.139 1.00 89.38 82 VAL A N 1
ATOM 663 C CA . VAL A 1 82 ? 5.341 -2.962 4.746 1.00 89.38 82 VAL A CA 1
ATOM 664 C C . VAL A 1 82 ? 6.852 -3.188 4.876 1.00 89.38 82 VAL A C 1
ATOM 666 O O . VAL A 1 82 ? 7.604 -2.808 3.973 1.00 89.38 82 VAL A O 1
ATOM 669 N N . GLY A 1 83 ? 7.304 -3.839 5.952 1.00 87.38 83 GLY A N 1
ATOM 670 C CA . GLY A 1 83 ? 8.717 -4.171 6.162 1.00 87.38 83 GLY A CA 1
ATOM 671 C C . GLY A 1 83 ? 9.278 -5.090 5.073 1.00 87.38 83 GLY A C 1
ATOM 672 O O . GLY A 1 83 ? 10.321 -4.797 4.485 1.00 87.38 83 GLY A O 1
ATOM 673 N N . LEU A 1 84 ? 8.550 -6.158 4.739 1.00 87.50 84 LEU A N 1
ATOM 674 C CA . LEU A 1 84 ? 8.940 -7.113 3.702 1.00 87.50 84 LEU A CA 1
ATOM 675 C C . LEU A 1 84 ? 8.988 -6.470 2.312 1.00 87.50 84 LEU A C 1
ATOM 677 O O . LEU A 1 84 ? 9.951 -6.676 1.574 1.00 87.50 84 LEU A O 1
ATOM 681 N N . VAL A 1 85 ? 7.988 -5.661 1.953 1.00 86.81 85 VAL A N 1
ATOM 682 C CA . VAL A 1 85 ? 7.980 -4.980 0.649 1.00 86.81 85 VAL A CA 1
ATOM 683 C C . VAL A 1 85 ? 9.098 -3.946 0.552 1.00 86.81 85 VAL A C 1
ATOM 685 O O . VAL A 1 85 ? 9.736 -3.852 -0.491 1.00 86.81 85 VAL A O 1
ATOM 688 N N . SER A 1 86 ? 9.390 -3.221 1.634 1.00 86.06 86 SER A N 1
ATOM 689 C CA . SER A 1 86 ? 10.508 -2.266 1.665 1.00 86.06 86 SER A CA 1
ATOM 690 C C . SER A 1 86 ? 11.851 -2.963 1.439 1.00 86.06 86 SER A C 1
ATOM 692 O O . SER A 1 86 ? 12.688 -2.454 0.697 1.00 86.06 86 SER A O 1
ATOM 694 N N . TYR A 1 87 ? 12.043 -4.156 2.013 1.00 85.31 87 TYR A N 1
ATOM 695 C CA . TYR A 1 87 ? 13.235 -4.969 1.761 1.00 85.31 87 TYR A CA 1
ATOM 696 C C . TYR A 1 87 ? 13.334 -5.410 0.293 1.00 85.31 87 TYR A C 1
ATOM 698 O O . TYR A 1 87 ? 14.399 -5.294 -0.309 1.00 85.31 87 TYR A O 1
ATOM 706 N N . LEU A 1 88 ? 12.225 -5.859 -0.303 1.00 83.19 88 LEU A N 1
ATOM 707 C CA . LEU A 1 88 ? 12.180 -6.246 -1.717 1.00 83.19 88 LEU A CA 1
ATOM 708 C C . LEU A 1 88 ? 12.421 -5.069 -2.671 1.00 83.19 88 LEU A C 1
ATOM 710 O O . LEU A 1 88 ? 12.991 -5.284 -3.733 1.00 83.19 88 LEU A O 1
ATOM 714 N N . LEU A 1 89 ? 12.006 -3.853 -2.298 1.00 81.19 89 LEU A N 1
ATOM 715 C CA . LEU A 1 89 ? 12.223 -2.632 -3.082 1.00 81.19 89 LEU A CA 1
ATOM 716 C C . LEU A 1 89 ? 13.666 -2.123 -3.002 1.00 81.19 89 LEU A C 1
ATOM 718 O O . LEU A 1 89 ? 14.184 -1.647 -4.000 1.00 81.19 89 LEU A O 1
ATOM 722 N N . ILE A 1 90 ? 14.305 -2.205 -1.829 1.00 81.69 90 ILE A N 1
ATOM 723 C CA . ILE A 1 90 ? 15.713 -1.806 -1.644 1.00 81.69 90 ILE A CA 1
ATOM 724 C C . ILE A 1 90 ? 16.665 -2.834 -2.270 1.00 81.69 90 ILE A C 1
ATOM 726 O O . ILE A 1 90 ? 17.749 -2.477 -2.721 1.00 81.69 90 ILE A O 1
ATOM 730 N N . GLY A 1 91 ? 16.286 -4.115 -2.253 1.00 76.69 91 GLY A N 1
ATOM 731 C CA . GLY A 1 91 ? 17.054 -5.205 -2.857 1.00 76.69 91 GLY A CA 1
ATOM 732 C C . GLY A 1 91 ? 16.799 -5.420 -4.352 1.00 76.69 91 GLY A C 1
ATOM 733 O O . GLY A 1 91 ? 17.330 -6.389 -4.899 1.00 76.69 91 GLY A O 1
ATOM 734 N N . PHE A 1 92 ? 15.964 -4.585 -4.977 1.00 67.25 92 PHE A N 1
ATOM 735 C CA . PHE A 1 92 ? 15.750 -4.540 -6.422 1.00 67.25 92 PHE A CA 1
ATOM 736 C C . PHE A 1 92 ? 16.748 -3.576 -7.062 1.00 67.25 92 PHE A C 1
ATOM 738 O O . PHE A 1 92 ? 17.357 -3.985 -8.073 1.00 67.25 92 PHE A O 1
#